Protein AF-A0A7X8FFY9-F1 (afdb_monomer_lite)

Radius of gyration: 20.23 Å; chains: 1; bounding box: 44×43×52 Å

pLDDT: mean 76.61, std 13.16, range [33.53, 92.5]

Structure (mmCIF, N/CA/C/O backbone):
data_AF-A0A7X8FFY9-F1
#
_entry.id   AF-A0A7X8FFY9-F1
#
loop_
_atom_site.group_PDB
_atom_site.id
_atom_site.type_symbol
_atom_site.label_atom_id
_atom_site.label_alt_id
_atom_site.label_comp_id
_atom_site.label_asym_id
_atom_site.label_entity_id
_atom_site.label_seq_id
_atom_site.pdbx_PDB_ins_code
_atom_site.Cartn_x
_atom_site.Cartn_y
_atom_site.Cartn_z
_atom_site.occupancy
_atom_site.B_iso_or_equiv
_atom_site.auth_seq_id
_atom_site.auth_comp_id
_atom_site.auth_asym_id
_atom_site.auth_atom_id
_atom_site.pdbx_PDB_model_num
ATOM 1 N N . MET A 1 1 ? 5.137 -20.192 -16.814 1.00 35.31 1 MET A N 1
ATOM 2 C CA . MET A 1 1 ? 5.370 -19.753 -15.417 1.00 35.31 1 MET A CA 1
ATOM 3 C C . MET A 1 1 ? 5.169 -18.237 -15.325 1.00 35.31 1 MET A C 1
ATOM 5 O O . MET A 1 1 ? 5.879 -17.508 -16.004 1.00 35.31 1 MET A O 1
ATOM 9 N N . ALA A 1 2 ? 4.122 -17.822 -14.598 1.00 36.69 2 ALA A N 1
ATOM 10 C CA . ALA A 1 2 ? 3.554 -16.476 -14.364 1.00 36.69 2 ALA A CA 1
ATOM 11 C C . ALA A 1 2 ? 4.070 -15.274 -15.206 1.00 36.69 2 ALA A C 1
ATOM 13 O O . ALA A 1 2 ? 5.187 -14.784 -15.040 1.00 36.69 2 ALA A O 1
ATOM 14 N N . GLN A 1 3 ? 3.194 -14.750 -16.073 1.00 49.91 3 GLN A N 1
ATOM 15 C CA . GLN A 1 3 ? 3.339 -13.521 -16.875 1.00 49.91 3 GLN A CA 1
ATOM 16 C C . GLN A 1 3 ? 2.897 -12.259 -16.097 1.00 49.91 3 GLN A C 1
ATOM 18 O O . GLN A 1 3 ? 2.130 -11.447 -16.605 1.00 49.91 3 GLN A O 1
ATOM 23 N N . THR A 1 4 ? 3.290 -12.090 -14.836 1.00 66.69 4 THR A N 1
ATOM 24 C CA . THR A 1 4 ? 2.674 -11.054 -13.990 1.00 66.69 4 THR A CA 1
ATOM 25 C C . THR A 1 4 ? 3.336 -9.681 -14.148 1.00 66.69 4 THR A C 1
ATOM 27 O O . THR A 1 4 ? 4.545 -9.524 -13.982 1.00 66.69 4 THR A O 1
ATOM 30 N N . ASN A 1 5 ? 2.525 -8.669 -14.476 1.00 81.50 5 ASN A N 1
ATOM 31 C CA . ASN A 1 5 ? 2.891 -7.258 -14.331 1.00 81.50 5 ASN A CA 1
ATOM 32 C C . ASN A 1 5 ? 3.097 -6.924 -12.844 1.00 81.50 5 ASN A C 1
ATOM 34 O O . ASN A 1 5 ? 2.540 -7.591 -11.971 1.00 81.50 5 ASN A O 1
ATOM 38 N N . SER A 1 6 ? 3.865 -5.875 -12.554 1.00 85.56 6 SER A N 1
ATOM 39 C CA . SER A 1 6 ? 4.027 -5.357 -11.188 1.00 85.56 6 SER A CA 1
ATOM 40 C C . SER A 1 6 ? 3.232 -4.069 -11.016 1.00 85.56 6 SER A C 1
ATOM 42 O O . SER A 1 6 ? 3.055 -3.324 -11.977 1.00 85.56 6 SER A O 1
ATOM 44 N N . ALA A 1 7 ? 2.762 -3.794 -9.801 1.00 85.81 7 ALA A N 1
ATOM 45 C CA . ALA A 1 7 ? 2.073 -2.552 -9.471 1.00 85.81 7 ALA A CA 1
ATOM 46 C C . ALA A 1 7 ? 2.857 -1.791 -8.398 1.00 85.81 7 ALA A C 1
ATOM 48 O O . ALA A 1 7 ? 3.218 -2.366 -7.373 1.00 85.81 7 ALA A O 1
ATOM 49 N N . LEU A 1 8 ? 3.107 -0.508 -8.645 1.00 87.00 8 LEU A N 1
ATOM 50 C CA . LEU A 1 8 ? 3.590 0.446 -7.657 1.00 87.00 8 LEU A CA 1
ATOM 51 C C . LEU A 1 8 ? 2.411 1.318 -7.237 1.00 87.00 8 LEU A C 1
ATOM 53 O O . LEU A 1 8 ? 1.752 1.921 -8.082 1.00 87.00 8 LEU A O 1
ATOM 57 N N . TRP A 1 9 ? 2.159 1.382 -5.938 1.00 87.00 9 TRP A N 1
ATOM 58 C CA . TRP A 1 9 ? 1.112 2.216 -5.371 1.00 87.00 9 TRP A CA 1
ATOM 59 C C . TRP A 1 9 ? 1.745 3.429 -4.708 1.00 87.00 9 TRP A C 1
ATOM 61 O O . TRP A 1 9 ? 2.619 3.283 -3.858 1.00 87.00 9 TRP A O 1
ATOM 71 N N . ALA A 1 10 ? 1.304 4.617 -5.103 1.00 87.12 10 ALA A N 1
ATOM 72 C CA . ALA A 1 10 ? 1.578 5.847 -4.382 1.00 87.12 10 ALA A CA 1
ATOM 73 C C . ALA A 1 10 ? 0.302 6.253 -3.647 1.00 87.12 10 ALA A C 1
ATOM 75 O O . ALA A 1 10 ? -0.770 6.322 -4.248 1.00 87.12 10 ALA A O 1
ATOM 76 N N . VAL A 1 11 ? 0.423 6.476 -2.344 1.00 87.19 11 VAL A N 1
ATOM 77 C CA . VAL A 1 11 ? -0.701 6.719 -1.441 1.00 87.19 11 VAL A CA 1
ATOM 78 C C . VAL A 1 11 ? -0.442 8.020 -0.695 1.00 87.19 11 VAL A C 1
ATOM 80 O O . VAL A 1 11 ? 0.678 8.272 -0.245 1.00 87.19 11 VAL A O 1
ATOM 83 N N . ASN A 1 12 ? -1.466 8.858 -0.56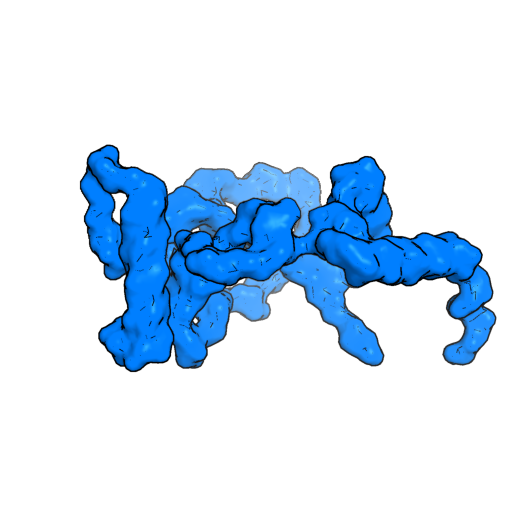2 1.00 87.44 12 ASN A N 1
ATOM 84 C CA . ASN A 1 12 ? -1.393 10.086 0.214 1.00 87.44 12 ASN A CA 1
ATOM 85 C C . ASN A 1 12 ? -1.353 9.754 1.714 1.00 87.44 12 ASN A C 1
ATOM 87 O O . ASN A 1 12 ? -2.388 9.594 2.364 1.00 87.44 12 ASN A O 1
ATOM 91 N N . ALA A 1 13 ? -0.137 9.655 2.257 1.00 86.75 13 ALA A N 1
ATOM 92 C CA . ALA A 1 13 ? 0.099 9.268 3.645 1.00 86.75 13 ALA A CA 1
ATOM 93 C C . ALA A 1 13 ? -0.539 10.234 4.656 1.00 86.75 13 ALA A C 1
ATOM 95 O O . ALA A 1 13 ? -1.054 9.797 5.682 1.00 86.75 13 ALA A O 1
ATOM 96 N N . TRP A 1 14 ? -0.556 11.538 4.357 1.00 86.19 14 TRP A N 1
ATOM 97 C CA . TRP A 1 14 ? -1.172 12.530 5.240 1.00 86.19 14 TRP A CA 1
ATOM 98 C C . TRP A 1 14 ? -2.679 12.305 5.368 1.00 86.19 14 TRP A C 1
ATOM 100 O O . TRP A 1 14 ? -3.196 12.226 6.481 1.00 86.19 14 TRP A O 1
ATOM 110 N N . LYS A 1 15 ? -3.386 12.151 4.240 1.00 87.56 15 LYS A N 1
ATOM 111 C CA . LYS A 1 15 ? -4.839 11.935 4.251 1.00 87.56 15 LYS A CA 1
ATOM 112 C C . LYS A 1 15 ? -5.198 10.569 4.835 1.00 87.56 15 LYS A C 1
ATOM 114 O O . LYS A 1 15 ? -6.157 10.482 5.593 1.00 87.56 15 LYS A O 1
ATOM 119 N N . MET A 1 16 ? -4.390 9.543 4.560 1.00 88.31 16 MET A N 1
ATOM 120 C CA . MET A 1 16 ? -4.526 8.220 5.172 1.00 88.31 16 MET A CA 1
ATOM 121 C C . MET A 1 16 ? -4.441 8.296 6.701 1.00 88.31 16 MET A C 1
ATOM 123 O O . MET A 1 16 ? -5.357 7.848 7.381 1.00 88.31 16 MET A O 1
ATOM 127 N N . ASN A 1 17 ? -3.395 8.926 7.244 1.00 86.00 17 ASN A N 1
ATOM 128 C CA . ASN A 1 17 ? -3.219 9.057 8.692 1.00 86.00 17 ASN A CA 1
ATOM 129 C C . ASN A 1 17 ? -4.317 9.922 9.324 1.00 86.00 17 ASN A C 1
ATOM 131 O O . ASN A 1 17 ? -4.838 9.572 10.378 1.00 86.00 17 ASN A O 1
ATOM 135 N N . LYS A 1 18 ? -4.728 11.008 8.660 1.00 86.00 18 LYS A N 1
ATOM 136 C CA . LYS A 1 18 ? -5.850 11.843 9.108 1.00 86.00 18 LYS A CA 1
ATOM 137 C C . LYS A 1 18 ? -7.167 11.061 9.161 1.00 86.00 18 LYS A C 1
ATOM 139 O O . LYS A 1 18 ? -7.945 11.234 10.093 1.00 86.00 18 LYS A O 1
ATOM 144 N N . ASN A 1 19 ? -7.435 10.214 8.171 1.00 87.50 19 ASN A N 1
ATOM 145 C CA . ASN A 1 19 ? -8.640 9.386 8.152 1.00 87.50 19 ASN A CA 1
ATOM 146 C C . ASN A 1 19 ? -8.555 8.231 9.161 1.00 87.50 19 ASN A C 1
ATOM 148 O O . ASN A 1 19 ? -9.560 7.909 9.785 1.00 87.50 19 ASN A O 1
ATOM 152 N N . ALA A 1 20 ? -7.364 7.676 9.402 1.00 85.50 20 ALA A N 1
ATOM 153 C CA . ALA A 1 20 ? -7.140 6.702 10.467 1.00 85.50 20 ALA A CA 1
ATOM 154 C C . ALA A 1 20 ? -7.446 7.288 11.857 1.00 85.50 20 ALA A C 1
ATOM 156 O O . ALA A 1 20 ? -8.117 6.638 12.654 1.00 85.50 20 ALA A O 1
ATOM 157 N N . GLN A 1 21 ? -7.049 8.537 12.121 1.00 83.69 21 GLN A N 1
ATOM 158 C CA . GLN A 1 21 ? -7.352 9.236 13.379 1.00 83.69 21 GLN A CA 1
ATOM 159 C C . GLN A 1 21 ? -8.855 9.378 13.645 1.00 83.69 21 GLN A C 1
ATOM 161 O O . GLN A 1 21 ? -9.281 9.285 14.791 1.00 83.69 21 GLN A O 1
ATOM 166 N N . LYS A 1 22 ? -9.681 9.548 12.604 1.00 82.94 22 LYS A N 1
ATOM 167 C CA . LYS A 1 22 ? -11.144 9.590 12.771 1.00 82.94 22 LYS A CA 1
ATOM 168 C C . LYS A 1 22 ? -11.706 8.265 13.302 1.00 82.94 22 LYS A C 1
ATOM 170 O O . LYS A 1 22 ? -12.673 8.288 14.052 1.00 82.94 22 LYS A O 1
ATOM 175 N N . ASN A 1 23 ? -11.113 7.135 12.907 1.00 81.62 23 ASN A N 1
ATOM 176 C CA . ASN A 1 23 ? -11.602 5.794 13.245 1.00 81.62 23 ASN A CA 1
ATOM 177 C C . ASN A 1 23 ? -10.995 5.249 14.548 1.00 81.62 23 ASN A C 1
ATOM 179 O O . ASN A 1 23 ? -11.697 4.615 15.323 1.00 81.62 23 ASN A O 1
ATOM 183 N N . VAL A 1 24 ? -9.707 5.505 14.802 1.00 83.25 24 VAL A N 1
ATOM 184 C CA . VAL A 1 24 ? -8.984 5.017 15.999 1.00 83.25 24 VAL A CA 1
ATOM 185 C C . VAL A 1 24 ? -9.071 6.005 17.180 1.00 83.25 24 VAL A C 1
ATOM 187 O O . VAL A 1 24 ? -8.699 5.696 18.314 1.00 83.25 24 VAL A O 1
ATOM 190 N N . GLY A 1 25 ? -9.587 7.209 16.930 1.00 79.19 25 GLY A N 1
ATOM 191 C CA . GLY A 1 25 ? -9.813 8.262 17.916 1.00 79.19 25 GLY A CA 1
ATOM 192 C C . GLY A 1 25 ? -8.831 9.424 17.783 1.00 79.19 25 GLY A C 1
ATOM 193 O O . GLY A 1 25 ? -7.647 9.227 17.493 1.00 79.19 25 GLY A O 1
ATOM 194 N N . GLU A 1 26 ? -9.327 10.638 18.041 1.00 68.88 26 GLU A N 1
ATOM 195 C CA . GLU A 1 26 ? -8.536 11.865 17.953 1.00 68.88 26 GLU A CA 1
ATOM 196 C C . GLU A 1 26 ? -7.312 11.811 18.866 1.00 68.88 26 GLU A C 1
ATOM 198 O O . GLU A 1 26 ? -7.302 11.192 19.937 1.00 68.88 26 GLU A O 1
ATOM 203 N N . MET A 1 27 ? -6.249 12.444 18.395 1.00 66.44 27 MET A N 1
ATOM 204 C CA . MET A 1 27 ? -4.976 12.470 19.085 1.00 66.44 27 MET A CA 1
ATOM 205 C C . MET A 1 27 ? -4.773 13.830 19.715 1.00 66.44 27 MET A C 1
ATOM 207 O O . MET A 1 27 ? -5.078 14.859 19.115 1.00 66.44 27 MET A O 1
ATOM 211 N N . SER A 1 28 ? -4.258 13.827 20.936 1.00 64.00 28 SER A N 1
ATOM 212 C CA . SER A 1 28 ? -3.867 15.064 21.600 1.00 64.00 28 SER A CA 1
ATOM 213 C C . SER A 1 28 ? -2.568 15.565 20.978 1.00 64.00 28 SER A C 1
ATOM 215 O O . SER A 1 28 ? -1.650 14.776 20.758 1.00 64.00 28 SER A O 1
ATOM 217 N N . ASP A 1 29 ? -2.428 16.881 20.793 1.00 64.25 29 ASP A N 1
ATOM 218 C CA . ASP A 1 29 ? -1.194 17.517 20.292 1.00 64.25 29 ASP A CA 1
ATOM 219 C C . ASP A 1 29 ? 0.061 17.183 21.134 1.00 64.25 29 ASP A C 1
ATOM 221 O O . ASP A 1 29 ? 1.187 17.488 20.743 1.00 64.25 29 ASP A O 1
ATOM 225 N N . LYS A 1 30 ? -0.117 16.566 22.310 1.00 69.31 30 LYS A N 1
ATOM 226 C CA . LYS A 1 30 ? 0.946 16.159 23.238 1.00 69.31 30 LYS A CA 1
ATOM 227 C C . LYS A 1 30 ? 1.372 14.688 23.119 1.00 69.31 30 LYS A C 1
ATOM 229 O O . LYS A 1 30 ? 2.272 14.278 23.849 1.00 69.31 30 LYS A O 1
ATOM 234 N N . GLU A 1 31 ? 0.745 13.878 22.266 1.00 72.19 31 GLU A N 1
ATOM 235 C CA . GLU A 1 31 ? 1.090 12.456 22.128 1.00 72.19 31 GLU A CA 1
ATOM 236 C C . GLU A 1 31 ? 2.377 12.250 21.307 1.00 72.19 31 GLU A C 1
ATOM 238 O O . GLU A 1 31 ? 2.499 12.674 20.159 1.00 72.19 31 GLU A O 1
ATOM 243 N N . THR A 1 32 ? 3.357 11.552 21.887 1.00 80.75 32 THR A N 1
ATOM 244 C CA . THR A 1 32 ? 4.574 11.118 21.180 1.00 80.75 32 THR A CA 1
ATOM 245 C C . THR A 1 32 ? 4.247 10.082 20.106 1.00 80.75 32 THR A C 1
ATOM 247 O O . THR A 1 32 ? 3.463 9.183 20.388 1.00 80.75 32 THR A O 1
ATOM 250 N N . ILE A 1 33 ? 4.958 10.100 18.965 1.00 79.31 33 ILE A N 1
ATOM 251 C CA . ILE A 1 33 ? 4.888 9.107 17.859 1.00 79.31 33 ILE A CA 1
ATOM 252 C C . ILE A 1 33 ? 4.786 7.655 18.350 1.00 79.31 33 ILE A C 1
ATOM 254 O O . ILE A 1 33 ? 3.999 6.875 17.823 1.00 79.31 33 ILE A O 1
ATOM 258 N N . HIS A 1 34 ? 5.527 7.293 19.396 1.00 82.56 34 HIS A N 1
ATOM 259 C CA . HIS A 1 34 ? 5.464 5.954 19.975 1.00 82.56 34 HIS A CA 1
ATOM 260 C C . HIS A 1 34 ? 4.077 5.591 20.542 1.00 82.56 34 HIS A C 1
ATOM 262 O O . HIS A 1 34 ? 3.569 4.513 20.255 1.00 82.56 34 HIS A O 1
ATOM 268 N N . HIS A 1 35 ? 3.432 6.494 21.288 1.00 83.31 35 HIS A N 1
ATOM 269 C CA . HIS A 1 35 ? 2.085 6.267 21.831 1.00 83.31 35 HIS A CA 1
ATOM 270 C C . HIS A 1 35 ? 1.036 6.147 20.719 1.00 83.31 35 HIS A C 1
ATOM 272 O O . HIS A 1 35 ? 0.117 5.337 20.821 1.00 83.31 35 HIS A O 1
ATOM 278 N N . ILE A 1 36 ? 1.220 6.902 19.632 1.00 82.75 36 ILE A N 1
ATOM 279 C CA . ILE A 1 36 ? 0.403 6.809 18.412 1.00 82.75 36 ILE A CA 1
ATOM 280 C C . ILE A 1 36 ? 0.480 5.392 17.847 1.00 82.75 36 ILE A C 1
ATOM 282 O O . ILE A 1 36 ? -0.541 4.751 17.606 1.00 82.75 36 ILE A O 1
ATOM 286 N N . ASN A 1 37 ? 1.706 4.897 17.666 1.00 86.50 37 ASN A N 1
ATOM 287 C CA . ASN A 1 37 ? 1.937 3.574 17.110 1.00 86.50 37 ASN A CA 1
ATOM 288 C C . ASN A 1 37 ? 1.379 2.468 18.015 1.00 86.50 37 ASN A C 1
ATOM 290 O O . ASN A 1 37 ? 0.749 1.547 17.509 1.00 86.50 37 ASN A O 1
ATOM 294 N N . LEU A 1 38 ? 1.532 2.583 19.341 1.00 87.25 38 LEU A N 1
ATOM 295 C CA . LEU A 1 38 ? 0.951 1.629 20.294 1.00 87.25 38 LEU A CA 1
ATOM 296 C C . LEU A 1 38 ? -0.574 1.536 20.164 1.00 87.25 38 LEU A C 1
ATOM 298 O O . LEU A 1 38 ? -1.103 0.431 20.091 1.00 87.25 38 LEU A O 1
ATOM 302 N N . ARG A 1 39 ? -1.274 2.674 20.050 1.00 87.25 39 ARG A N 1
ATOM 303 C CA . ARG A 1 39 ? -2.730 2.691 19.820 1.00 87.25 39 ARG A CA 1
ATOM 304 C C . ARG A 1 39 ? -3.109 2.039 18.491 1.00 87.25 39 ARG A C 1
ATOM 306 O O . ARG A 1 39 ? -4.099 1.319 18.420 1.00 87.25 39 ARG A O 1
ATOM 313 N N . TYR A 1 40 ? -2.332 2.270 17.433 1.00 89.31 40 TYR A N 1
ATOM 314 C CA . TYR A 1 40 ? -2.583 1.645 16.130 1.00 89.31 40 TYR A CA 1
ATOM 315 C C . TYR A 1 40 ? -2.360 0.131 16.165 1.00 89.31 40 TYR A C 1
ATOM 317 O O . TYR A 1 40 ? -3.129 -0.610 15.557 1.00 89.31 40 TYR A O 1
ATOM 325 N N . VAL A 1 41 ? -1.341 -0.334 16.892 1.00 89.75 41 VAL A N 1
ATOM 326 C CA . VAL A 1 41 ? -1.082 -1.763 17.113 1.00 89.75 41 VAL A CA 1
ATOM 327 C C . VAL A 1 41 ? -2.203 -2.400 17.937 1.00 89.75 41 VAL A C 1
ATOM 329 O O . VAL A 1 41 ? -2.687 -3.469 17.574 1.00 89.75 41 VAL A O 1
ATOM 332 N N . GLU A 1 42 ? -2.655 -1.744 19.007 1.00 89.38 42 GLU A N 1
ATOM 333 C CA . GLU A 1 42 ? -3.783 -2.204 19.824 1.00 89.38 42 GLU A CA 1
ATOM 334 C C . GLU A 1 42 ? -5.062 -2.329 18.989 1.00 89.38 42 GLU A C 1
ATOM 336 O O . GLU A 1 42 ? -5.681 -3.391 18.956 1.00 89.38 42 GLU A O 1
ATOM 341 N N . PHE A 1 43 ? -5.395 -1.293 18.218 1.00 89.75 43 PHE A N 1
ATOM 342 C CA . PHE A 1 43 ? -6.543 -1.320 17.319 1.00 89.75 43 PHE A CA 1
ATOM 343 C C . PHE A 1 43 ? -6.433 -2.444 16.275 1.00 89.75 43 PHE A C 1
ATOM 345 O O . PHE A 1 43 ? -7.394 -3.176 16.039 1.00 89.75 43 PHE A O 1
ATOM 352 N N . ALA A 1 44 ? -5.253 -2.631 15.674 1.00 89.69 44 ALA A N 1
ATOM 353 C CA . ALA A 1 44 ? -5.022 -3.712 14.719 1.00 89.69 44 ALA A CA 1
ATOM 354 C C . ALA A 1 44 ? -5.236 -5.101 15.348 1.00 89.69 44 ALA A C 1
ATOM 356 O O . ALA A 1 44 ? -5.817 -5.982 14.712 1.00 89.69 44 ALA A O 1
ATOM 357 N N . ASN A 1 45 ? -4.822 -5.296 16.604 1.00 90.06 45 ASN A N 1
ATOM 358 C CA . ASN A 1 45 ? -5.066 -6.541 17.333 1.00 90.06 45 ASN A CA 1
ATOM 359 C C . ASN A 1 45 ? -6.564 -6.770 17.600 1.00 90.06 45 ASN A C 1
ATOM 361 O O . ASN A 1 45 ? -7.039 -7.893 17.434 1.00 90.06 45 ASN A O 1
ATOM 365 N N . ASN A 1 46 ? -7.325 -5.722 17.924 1.00 89.19 46 ASN A N 1
ATOM 366 C CA . ASN A 1 46 ? -8.778 -5.822 18.112 1.00 89.19 46 ASN A CA 1
ATOM 367 C C . ASN A 1 46 ? -9.491 -6.214 16.805 1.00 89.19 46 ASN A C 1
ATOM 369 O O . ASN A 1 46 ? -10.365 -7.084 16.804 1.00 89.19 46 ASN A O 1
ATOM 373 N N . CYS A 1 47 ? -9.059 -5.658 15.666 1.00 88.44 47 CYS A N 1
ATOM 374 C CA . CYS A 1 47 ? -9.529 -6.086 14.345 1.00 88.44 47 CYS A CA 1
ATOM 375 C C . CYS A 1 47 ? -9.232 -7.566 14.064 1.00 88.44 47 CYS A C 1
ATOM 377 O O . CYS A 1 47 ? -10.097 -8.284 13.566 1.00 88.44 47 CYS A O 1
ATOM 379 N N . LEU A 1 48 ? -8.033 -8.053 14.408 1.00 87.56 48 LEU A N 1
ATOM 380 C CA . LEU A 1 48 ? -7.680 -9.472 14.249 1.00 87.56 48 LEU A CA 1
ATOM 381 C C . LEU A 1 48 ? -8.557 -10.397 15.103 1.00 87.56 48 LEU A C 1
ATOM 383 O O . LEU A 1 48 ? -8.882 -11.503 14.669 1.00 87.56 48 LEU A O 1
ATOM 387 N N . ASN A 1 49 ? -8.968 -9.939 16.285 1.00 87.19 49 ASN A N 1
ATOM 388 C CA . ASN A 1 49 ? -9.859 -10.673 17.180 1.00 87.19 49 ASN A CA 1
ATOM 389 C C . ASN A 1 49 ? -11.345 -10.593 16.769 1.00 87.19 49 ASN A C 1
ATOM 391 O O . ASN A 1 49 ? -12.188 -11.193 17.432 1.00 87.19 49 ASN A O 1
ATOM 395 N N . ASN A 1 50 ? -11.673 -9.920 15.656 1.00 79.31 50 ASN A N 1
ATOM 396 C CA . ASN A 1 50 ? -13.039 -9.606 15.208 1.00 79.31 50 ASN A CA 1
ATOM 397 C C . ASN A 1 50 ? -13.859 -8.781 16.216 1.00 79.31 50 ASN A C 1
ATOM 399 O O . ASN A 1 50 ? -15.089 -8.834 16.205 1.00 79.31 50 ASN A O 1
ATOM 403 N N . GLU A 1 51 ? -13.193 -8.022 17.082 1.00 75.81 51 GLU A N 1
ATOM 404 C CA . GLU A 1 51 ? -13.852 -7.101 18.015 1.00 75.81 51 GLU A CA 1
ATOM 405 C C . GLU A 1 51 ? -14.235 -5.785 17.322 1.00 75.81 51 GLU A C 1
ATOM 407 O O . GLU A 1 51 ? -15.181 -5.117 17.727 1.00 75.81 51 GLU A O 1
ATOM 412 N N . GLU A 1 52 ? -13.549 -5.464 16.223 1.00 71.62 52 GLU A N 1
ATOM 413 C CA . GLU A 1 52 ? -13.761 -4.285 15.386 1.00 71.62 52 GLU A CA 1
ATOM 414 C C . GLU A 1 52 ? -13.889 -4.711 13.919 1.00 71.62 52 GLU A C 1
ATOM 416 O O . GLU A 1 52 ? -13.057 -5.464 13.410 1.00 71.62 52 GLU A O 1
ATOM 421 N N . ASN A 1 53 ? -14.911 -4.220 13.212 1.00 72.00 53 ASN A N 1
ATOM 422 C CA . ASN A 1 53 ? -15.104 -4.497 11.785 1.00 72.00 53 ASN A CA 1
ATOM 423 C C . ASN A 1 53 ? -15.288 -3.192 11.011 1.00 72.00 53 ASN A C 1
ATOM 425 O O . ASN A 1 53 ? -16.399 -2.791 10.653 1.00 72.00 53 ASN A O 1
ATOM 429 N N . ILE A 1 54 ? -14.165 -2.511 10.791 1.00 83.31 54 ILE A N 1
ATOM 430 C CA . ILE A 1 54 ? -14.102 -1.263 10.038 1.00 83.31 54 ILE A CA 1
ATOM 431 C C . ILE A 1 54 ? -13.187 -1.483 8.838 1.00 83.31 54 ILE A C 1
ATOM 433 O O . ILE A 1 54 ? -12.044 -1.915 8.969 1.00 83.31 54 ILE A O 1
ATOM 437 N N . LYS A 1 55 ? -13.684 -1.149 7.648 1.00 86.75 55 LYS A N 1
ATOM 438 C CA . LYS A 1 55 ? -12.918 -1.255 6.405 1.00 86.75 55 LYS A CA 1
ATOM 439 C C . LYS A 1 55 ? -12.013 -0.048 6.255 1.00 86.75 55 LYS A C 1
ATOM 441 O O . LYS A 1 55 ? -12.450 0.998 5.788 1.00 86.75 55 LYS A O 1
ATOM 446 N N . PHE A 1 56 ? -10.754 -0.193 6.635 1.00 89.75 56 PHE A N 1
ATOM 447 C CA . PHE A 1 56 ? -9.730 0.810 6.369 1.00 89.75 56 PHE A CA 1
ATOM 448 C C . PHE A 1 56 ? -8.324 0.216 6.483 1.00 89.75 56 PHE A C 1
ATOM 450 O O . PHE A 1 56 ? -8.145 -0.936 6.880 1.00 89.75 56 PHE A O 1
ATOM 457 N N . VAL A 1 57 ? -7.317 0.996 6.101 1.00 91.75 57 VAL A N 1
ATOM 458 C CA . VAL A 1 57 ? -5.905 0.629 6.183 1.00 91.75 57 VAL A CA 1
ATOM 459 C C . VAL A 1 57 ? -5.208 1.479 7.238 1.00 91.75 57 VAL A C 1
ATOM 461 O O . VAL A 1 57 ? -5.262 2.709 7.189 1.00 91.75 57 VAL A O 1
ATOM 464 N N . LEU A 1 58 ? -4.506 0.812 8.153 1.00 91.12 58 LEU A N 1
ATOM 465 C CA . LEU A 1 58 ? -3.609 1.428 9.125 1.00 91.12 58 LEU A CA 1
ATOM 466 C C . LEU A 1 58 ? -2.163 1.341 8.665 1.00 91.12 58 LEU A C 1
ATOM 468 O O . LEU A 1 58 ? -1.725 0.301 8.188 1.00 91.12 58 LEU A O 1
ATOM 472 N N . SER A 1 59 ? -1.407 2.415 8.866 1.00 90.56 59 SER A N 1
ATOM 473 C CA . SER A 1 59 ? 0.048 2.395 8.736 1.00 90.56 59 SER A CA 1
ATOM 474 C C . SER A 1 59 ? 0.664 2.318 10.121 1.00 90.56 59 SER A C 1
ATOM 476 O O . SER A 1 59 ? 0.523 3.262 10.894 1.00 90.56 59 SER A O 1
ATOM 478 N N . LEU A 1 60 ? 1.351 1.220 10.422 1.00 89.00 60 LEU A N 1
ATOM 479 C CA . LEU A 1 60 ? 1.960 0.986 11.730 1.00 89.00 60 LEU A CA 1
ATOM 480 C C . LEU A 1 60 ? 3.352 0.362 11.615 1.00 89.00 60 LEU A C 1
ATOM 482 O O . LEU A 1 60 ? 3.696 -0.283 10.620 1.00 89.00 60 LEU A O 1
ATOM 486 N N . GLU A 1 61 ? 4.151 0.559 12.655 1.00 86.81 61 GLU A N 1
ATOM 487 C CA . GLU A 1 61 ? 5.406 -0.147 12.888 1.00 86.81 61 GLU A CA 1
ATOM 488 C C . GLU A 1 61 ? 5.120 -1.348 13.799 1.00 86.81 61 GLU A C 1
ATOM 490 O O . GLU A 1 61 ? 4.713 -1.156 14.948 1.00 86.81 61 GLU A O 1
ATOM 495 N N . PRO A 1 62 ? 5.283 -2.593 13.320 1.00 78.31 62 PRO A N 1
ATOM 496 C CA . PRO A 1 62 ? 5.070 -3.762 14.161 1.00 78.31 62 PRO A CA 1
ATOM 497 C C . PRO A 1 62 ? 6.206 -3.909 15.182 1.00 78.31 62 PRO A C 1
ATOM 499 O O . PRO A 1 62 ? 7.372 -3.707 14.841 1.00 78.31 62 PRO A O 1
ATOM 502 N N . ASP A 1 63 ? 5.887 -4.382 16.392 1.00 73.56 63 ASP A N 1
ATOM 503 C CA . ASP A 1 63 ? 6.867 -4.602 17.475 1.00 73.56 63 ASP A CA 1
ATOM 504 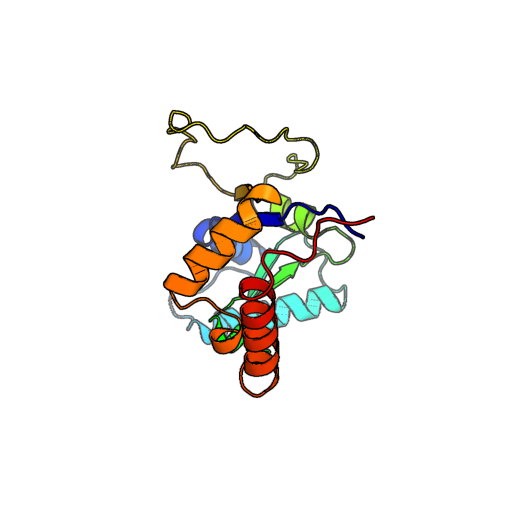C C . ASP A 1 63 ? 8.043 -5.495 17.054 1.00 73.56 63 ASP A C 1
ATOM 506 O O . ASP A 1 63 ? 9.176 -5.338 17.509 1.00 73.56 63 ASP A O 1
ATOM 510 N N . ARG A 1 64 ? 7.773 -6.458 16.165 1.00 75.88 64 ARG A N 1
ATOM 511 C CA . ARG A 1 64 ? 8.786 -7.311 15.541 1.00 75.88 64 ARG A CA 1
ATOM 512 C C . ARG A 1 64 ? 8.891 -6.987 14.061 1.00 75.88 64 ARG A C 1
ATOM 514 O O . ARG A 1 64 ? 8.172 -7.550 13.235 1.00 75.88 64 ARG A O 1
ATOM 521 N N . MET A 1 65 ? 9.827 -6.111 13.717 1.00 67.56 65 MET A N 1
ATOM 522 C CA . MET A 1 65 ? 10.183 -5.876 12.323 1.00 67.56 65 MET A CA 1
ATOM 523 C C . MET A 1 65 ? 10.968 -7.062 11.760 1.00 67.56 65 MET A C 1
ATOM 525 O O . MET A 1 65 ? 11.937 -7.533 12.353 1.00 67.56 65 MET A O 1
ATOM 529 N N . ASN A 1 66 ? 10.579 -7.526 10.573 1.00 73.31 66 ASN A N 1
ATOM 530 C CA . ASN A 1 66 ? 11.446 -8.388 9.777 1.00 73.31 66 ASN A CA 1
ATOM 531 C C . ASN A 1 66 ? 12.703 -7.590 9.380 1.00 73.31 66 ASN A C 1
ATOM 533 O O . ASN A 1 66 ? 12.586 -6.412 9.038 1.00 73.31 66 ASN A O 1
ATOM 537 N N . GLU A 1 67 ? 13.876 -8.226 9.364 1.00 70.38 67 GLU A N 1
ATOM 538 C CA . GLU A 1 67 ? 15.151 -7.625 8.938 1.00 70.38 67 GLU A CA 1
ATOM 539 C C . GLU A 1 67 ? 15.032 -6.844 7.622 1.00 70.38 67 GLU A C 1
ATOM 541 O O . GLU A 1 67 ? 15.593 -5.759 7.484 1.00 70.38 67 GLU A O 1
ATOM 546 N N . ARG A 1 68 ? 14.230 -7.346 6.673 1.00 73.06 68 ARG A N 1
ATOM 547 C CA . ARG A 1 68 ? 13.980 -6.663 5.398 1.00 73.06 68 ARG A CA 1
ATOM 548 C C . ARG A 1 68 ? 13.201 -5.355 5.555 1.00 73.06 68 ARG A C 1
ATOM 550 O O . ARG A 1 68 ? 13.508 -4.391 4.863 1.00 73.06 68 ARG A O 1
ATOM 557 N N . LEU A 1 69 ? 12.183 -5.324 6.417 1.00 71.31 69 LEU A N 1
ATOM 558 C CA . LEU A 1 69 ? 11.403 -4.107 6.674 1.00 71.31 69 LEU A CA 1
ATOM 559 C C . LEU A 1 69 ? 12.250 -3.077 7.422 1.00 71.31 69 LEU A C 1
ATOM 561 O O . LEU A 1 69 ? 12.250 -1.911 7.039 1.00 71.31 69 LEU A O 1
ATOM 565 N N . ALA A 1 70 ? 13.034 -3.527 8.406 1.00 72.06 70 ALA A N 1
ATOM 566 C CA . ALA A 1 70 ? 13.965 -2.681 9.146 1.00 72.06 70 ALA A CA 1
ATOM 567 C C . ALA A 1 70 ? 15.035 -2.059 8.230 1.00 72.06 70 ALA A C 1
ATOM 569 O O . ALA A 1 70 ? 15.255 -0.851 8.279 1.00 72.06 70 ALA A O 1
ATOM 570 N N . ALA A 1 71 ? 15.642 -2.847 7.334 1.00 72.19 71 ALA A N 1
ATOM 571 C CA . ALA A 1 71 ? 16.625 -2.349 6.365 1.00 72.19 71 ALA A CA 1
ATOM 572 C C . ALA A 1 71 ? 16.031 -1.332 5.373 1.00 72.19 71 ALA A C 1
ATOM 574 O O . ALA A 1 71 ? 16.737 -0.456 4.880 1.00 72.19 71 ALA A O 1
ATOM 575 N N . GLN A 1 72 ? 14.733 -1.444 5.078 1.00 70.44 72 GLN A N 1
ATOM 576 C CA . GLN A 1 72 ? 14.018 -0.566 4.149 1.00 70.44 72 GLN A CA 1
ATOM 577 C C . GLN A 1 72 ? 13.321 0.617 4.831 1.00 70.44 72 GLN A C 1
ATOM 579 O O . GLN A 1 72 ? 12.703 1.412 4.126 1.00 70.44 72 GLN A O 1
ATOM 584 N N . GLN A 1 73 ? 13.388 0.725 6.167 1.00 75.31 73 GLN A N 1
ATOM 585 C CA . GLN A 1 73 ? 12.591 1.677 6.958 1.00 75.31 73 GLN A CA 1
ATOM 586 C C . GLN A 1 73 ? 11.101 1.646 6.559 1.00 75.31 73 GLN A C 1
ATOM 588 O O . GLN A 1 73 ? 10.438 2.675 6.440 1.00 75.31 73 GLN A O 1
ATOM 593 N N . GLY A 1 74 ? 10.597 0.446 6.253 1.00 78.62 74 GLY A N 1
ATOM 594 C CA . GLY A 1 74 ? 9.263 0.250 5.702 1.00 78.62 74 GLY A CA 1
ATOM 595 C C . GLY A 1 74 ? 8.191 0.228 6.787 1.00 78.62 74 GLY A C 1
ATOM 596 O O . GLY A 1 74 ? 8.338 -0.473 7.784 1.00 78.62 74 GLY A O 1
ATOM 597 N N . LEU A 1 75 ? 7.084 0.932 6.547 1.00 83.75 75 LEU A N 1
ATOM 598 C CA . LEU A 1 75 ? 5.873 0.837 7.363 1.00 83.75 75 LEU A CA 1
ATOM 599 C C . LEU A 1 75 ? 4.993 -0.321 6.889 1.00 83.75 75 LEU A C 1
ATOM 601 O O . LEU A 1 75 ? 4.958 -0.652 5.698 1.00 83.75 75 LEU A O 1
ATOM 605 N N . PHE A 1 76 ? 4.260 -0.927 7.818 1.00 87.94 76 PHE A N 1
ATOM 606 C CA . PHE A 1 76 ? 3.315 -1.986 7.506 1.00 87.94 76 PHE A CA 1
ATOM 607 C C . PHE A 1 76 ? 1.909 -1.413 7.317 1.00 87.94 76 PHE A C 1
ATOM 609 O O . PHE A 1 76 ? 1.381 -0.736 8.197 1.00 87.94 76 PHE A O 1
ATOM 616 N N . LEU A 1 77 ? 1.306 -1.693 6.157 1.00 90.38 77 LEU A N 1
ATOM 617 C CA . LEU A 1 77 ? -0.073 -1.320 5.846 1.00 90.38 77 LEU A CA 1
ATOM 618 C C . LEU A 1 77 ? -1.016 -2.469 6.220 1.00 90.38 77 LEU A C 1
ATOM 620 O O . LEU A 1 77 ? -1.131 -3.450 5.483 1.00 90.38 77 LEU A O 1
ATOM 624 N N . PHE A 1 78 ? -1.678 -2.343 7.365 1.00 91.62 78 PHE A N 1
ATOM 625 C CA . PHE A 1 78 ? -2.582 -3.341 7.923 1.00 91.62 78 PHE A CA 1
ATOM 626 C C . PHE A 1 78 ? -4.035 -3.114 7.456 1.00 91.62 78 PHE A C 1
ATOM 628 O O . PHE A 1 78 ? -4.576 -2.033 7.698 1.00 91.62 78 PHE A O 1
ATOM 635 N N . PRO A 1 79 ? -4.687 -4.091 6.792 1.00 92.50 79 PRO A N 1
ATOM 636 C CA . PRO A 1 79 ? -6.117 -4.030 6.497 1.00 92.50 79 PRO A CA 1
ATOM 637 C C . PRO A 1 79 ? -6.938 -4.381 7.746 1.00 92.50 79 PRO A C 1
ATOM 639 O O . PRO A 1 79 ? -6.779 -5.464 8.303 1.00 92.50 79 PRO A O 1
ATOM 642 N N . CYS A 1 80 ? -7.831 -3.485 8.157 1.00 90.94 80 CYS A N 1
ATOM 643 C CA . CYS A 1 80 ? -8.609 -3.636 9.389 1.00 90.94 80 CYS A CA 1
ATOM 644 C C . CYS A 1 80 ? -9.814 -4.578 9.234 1.00 90.94 80 CYS A C 1
ATOM 646 O O . CYS A 1 80 ? -10.230 -5.200 10.204 1.00 90.94 80 CYS A O 1
ATOM 648 N N . ASP A 1 81 ? -10.324 -4.764 8.014 1.00 89.38 81 ASP A N 1
ATOM 649 C CA . ASP A 1 81 ? -11.272 -5.832 7.690 1.00 89.38 81 ASP A CA 1
ATOM 650 C C . ASP A 1 81 ? -10.548 -6.944 6.916 1.00 89.38 81 ASP A C 1
ATOM 652 O O . ASP A 1 81 ? -10.311 -6.830 5.707 1.00 89.38 81 ASP A O 1
ATOM 656 N N . ILE A 1 82 ? -10.213 -8.035 7.613 1.00 85.81 82 ILE A N 1
ATOM 657 C CA . ILE A 1 82 ? -9.568 -9.225 7.032 1.00 85.81 82 ILE A CA 1
ATOM 658 C C . ILE A 1 82 ? -10.513 -10.070 6.164 1.00 85.81 82 ILE A C 1
ATOM 660 O O . ILE A 1 82 ? -10.054 -10.935 5.416 1.00 85.81 82 ILE A O 1
ATOM 664 N N . THR A 1 83 ? -11.827 -9.833 6.241 1.00 87.44 83 THR A N 1
ATOM 665 C CA . THR A 1 83 ? -12.826 -10.507 5.398 1.00 87.44 83 THR A CA 1
ATOM 666 C C . THR A 1 83 ? -12.942 -9.845 4.022 1.00 87.44 83 THR A C 1
ATOM 668 O O . THR A 1 83 ? -13.396 -10.468 3.057 1.00 87.44 83 THR A O 1
ATOM 671 N N . ALA A 1 84 ? -12.477 -8.598 3.899 1.00 87.56 84 ALA A N 1
ATOM 672 C CA . ALA A 1 84 ? -12.384 -7.862 2.649 1.00 87.56 84 ALA A CA 1
ATOM 673 C C . ALA A 1 84 ? -10.958 -7.864 2.074 1.00 87.56 84 ALA A C 1
ATOM 675 O O . ALA A 1 84 ? -9.949 -7.966 2.765 1.00 87.56 84 ALA A O 1
ATOM 676 N N . SER A 1 85 ? -10.851 -7.693 0.754 1.00 88.88 85 SER A N 1
ATOM 677 C CA . SER A 1 85 ? -9.552 -7.513 0.095 1.00 88.88 85 SER A CA 1
ATOM 678 C C . SER A 1 85 ? -8.849 -6.234 0.571 1.00 88.88 85 SER A C 1
ATOM 680 O O . SER A 1 85 ? -9.516 -5.230 0.835 1.00 88.88 85 SER A O 1
ATOM 682 N N . PHE A 1 86 ? -7.514 -6.220 0.541 1.00 89.00 86 PHE A N 1
ATOM 683 C CA . PHE A 1 86 ? -6.714 -5.021 0.826 1.00 89.00 86 PHE A CA 1
ATOM 684 C C . PHE A 1 86 ? -7.147 -3.805 -0.007 1.00 89.00 86 PHE A C 1
ATOM 686 O O . PHE A 1 86 ? -7.312 -2.719 0.532 1.00 89.00 86 PHE A O 1
ATOM 693 N N . GLU A 1 87 ? -7.396 -3.993 -1.307 1.00 87.94 87 GLU A N 1
ATOM 694 C CA . GLU A 1 87 ? -7.832 -2.910 -2.197 1.00 87.94 87 GLU A CA 1
ATOM 695 C C . GLU A 1 87 ? -9.161 -2.277 -1.733 1.00 87.94 87 GLU A C 1
ATOM 697 O O . GLU A 1 87 ? -9.281 -1.058 -1.725 1.00 87.94 87 GLU A O 1
ATOM 702 N N . LYS A 1 88 ? -10.125 -3.072 -1.250 1.00 87.44 88 LYS A N 1
ATOM 703 C CA . LYS A 1 88 ? -11.377 -2.549 -0.666 1.00 87.44 88 LYS A CA 1
ATOM 704 C C . LYS A 1 88 ? -11.132 -1.745 0.610 1.00 87.44 88 LYS A C 1
ATOM 706 O O . LYS A 1 88 ? -11.650 -0.643 0.726 1.00 87.44 88 LYS A O 1
ATOM 711 N N . ASN A 1 89 ? -10.316 -2.261 1.532 1.00 90.19 89 ASN A N 1
ATOM 712 C CA . ASN A 1 89 ? -9.925 -1.517 2.735 1.00 90.19 89 ASN A CA 1
ATOM 713 C C . ASN A 1 89 ? -9.262 -0.180 2.365 1.00 90.19 89 ASN A C 1
ATOM 715 O O . ASN A 1 89 ? -9.559 0.862 2.947 1.00 90.19 89 ASN A O 1
ATOM 719 N N . LEU A 1 90 ? -8.383 -0.198 1.362 1.00 89.25 90 LEU A N 1
ATOM 720 C CA . LEU A 1 90 ? -7.677 0.991 0.906 1.00 89.25 90 LEU A CA 1
ATOM 721 C C . LEU A 1 90 ? -8.635 2.006 0.271 1.00 89.25 90 LEU A C 1
ATOM 723 O O . LEU A 1 90 ? -8.526 3.186 0.573 1.00 89.25 90 LEU A O 1
ATOM 727 N N . ALA A 1 91 ? -9.592 1.577 -0.556 1.00 87.38 91 ALA A N 1
ATOM 728 C CA . ALA A 1 91 ? -10.591 2.467 -1.153 1.00 87.38 91 ALA A CA 1
ATOM 729 C C . ALA A 1 91 ? -11.450 3.179 -0.091 1.00 87.38 91 ALA A C 1
ATOM 731 O O . ALA A 1 91 ? -11.618 4.399 -0.143 1.00 87.38 91 ALA A O 1
ATOM 732 N N . GLU A 1 92 ? -11.931 2.430 0.904 1.00 88.81 92 GLU A N 1
ATOM 733 C CA . GLU A 1 92 ? -12.723 2.965 2.021 1.00 88.81 92 GLU A CA 1
ATOM 734 C C . GLU A 1 92 ? -11.922 3.958 2.876 1.00 88.81 92 GLU A C 1
ATOM 736 O O . GLU A 1 92 ? -12.454 4.976 3.315 1.00 88.81 92 GLU A O 1
ATOM 741 N N . THR A 1 93 ? -10.606 3.749 3.012 1.00 89.19 93 THR A N 1
ATOM 742 C CA . THR A 1 93 ? -9.710 4.675 3.735 1.00 89.19 93 THR A CA 1
ATOM 743 C C . THR A 1 9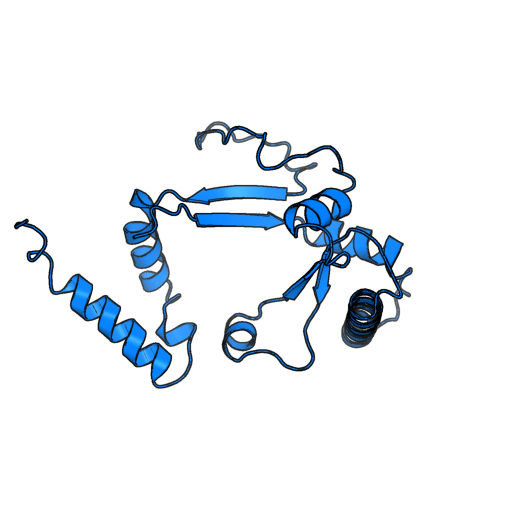3 ? -9.741 6.096 3.166 1.00 89.19 93 THR A C 1
ATOM 745 O O . THR A 1 93 ? -9.509 7.056 3.897 1.00 89.19 93 THR A O 1
ATOM 748 N N . PHE A 1 94 ? -10.034 6.258 1.874 1.00 86.69 94 PHE A N 1
ATOM 749 C CA . PHE A 1 94 ? -10.109 7.560 1.205 1.00 86.69 94 PHE A CA 1
ATOM 750 C C . PHE A 1 94 ? -11.542 8.000 0.911 1.00 86.69 94 PHE A C 1
ATOM 752 O O . PHE A 1 94 ? -11.742 8.874 0.072 1.00 86.69 94 PHE A O 1
ATOM 759 N N . GLU A 1 95 ? -12.529 7.403 1.592 1.00 80.56 95 GLU A N 1
ATOM 760 C CA . GLU A 1 95 ? -13.9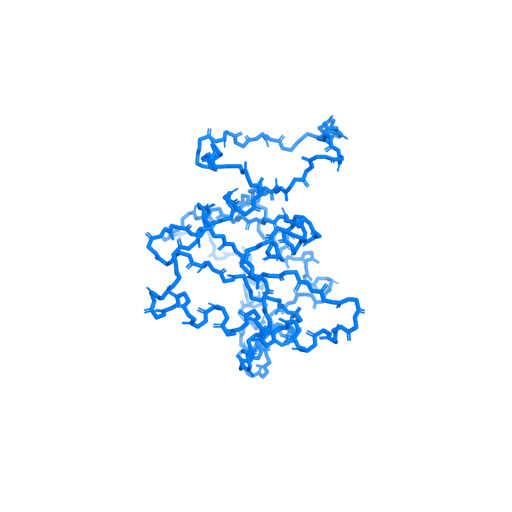58 7.670 1.372 1.00 80.56 95 GLU A CA 1
ATOM 761 C C . GLU A 1 95 ? -14.341 7.442 -0.109 1.00 80.56 95 GLU A C 1
ATOM 763 O O . GLU A 1 95 ? -15.254 8.056 -0.658 1.00 80.56 95 GLU A O 1
ATOM 768 N N . SER A 1 96 ? -13.604 6.546 -0.777 1.00 67.69 96 SER A N 1
ATOM 769 C CA . SER A 1 96 ? -13.699 6.255 -2.206 1.00 67.69 96 SER A CA 1
ATOM 770 C C . SER A 1 96 ? -14.287 4.868 -2.445 1.00 67.69 96 SER A C 1
ATOM 772 O O . SER A 1 96 ? -13.849 4.121 -3.319 1.00 67.69 96 SER A O 1
ATOM 774 N N . SER A 1 97 ? -15.311 4.529 -1.660 1.00 57.59 97 SER A N 1
ATOM 775 C CA . SER A 1 97 ? -16.024 3.241 -1.641 1.00 57.59 97 SER A CA 1
ATOM 776 C C . SER A 1 97 ? -16.576 2.785 -3.002 1.00 57.59 97 SER A C 1
ATOM 778 O O . SER A 1 97 ? -16.932 1.622 -3.178 1.00 57.59 97 SER A O 1
ATOM 780 N N . LEU A 1 98 ? -16.611 3.682 -3.993 1.00 55.50 98 LEU A N 1
ATOM 781 C CA . LEU A 1 98 ? -17.070 3.423 -5.359 1.00 55.50 98 LEU A CA 1
ATOM 782 C C . LEU A 1 98 ? -15.940 3.080 -6.349 1.00 55.50 98 LEU A C 1
ATOM 784 O O . LEU A 1 98 ? -16.231 2.743 -7.498 1.00 55.50 98 LEU A O 1
ATOM 788 N N . ILE A 1 99 ? -14.662 3.163 -5.956 1.00 63.78 99 ILE A N 1
ATOM 789 C CA . ILE A 1 99 ? -13.545 2.830 -6.848 1.00 63.78 99 ILE A CA 1
ATOM 790 C C . ILE A 1 99 ? -13.293 1.322 -6.816 1.00 63.78 99 ILE A C 1
ATOM 792 O O . ILE A 1 99 ? -12.638 0.796 -5.920 1.00 63.78 99 ILE A O 1
ATOM 796 N N . ASP A 1 100 ? -13.736 0.628 -7.862 1.00 67.88 100 ASP A N 1
ATOM 797 C CA . ASP A 1 100 ? -13.170 -0.672 -8.208 1.00 67.88 100 ASP A CA 1
ATOM 798 C C . ASP A 1 100 ? -11.887 -0.467 -9.025 1.00 67.88 100 ASP A C 1
ATOM 800 O O . ASP A 1 100 ? -11.926 -0.130 -10.214 1.00 67.88 100 ASP A O 1
ATOM 804 N N . PHE A 1 101 ? -10.732 -0.699 -8.394 1.00 70.69 101 PHE A N 1
ATOM 805 C CA . PHE A 1 101 ? -9.423 -0.622 -9.049 1.00 70.69 101 PHE A CA 1
ATOM 806 C C . PHE A 1 101 ? -9.292 -1.569 -10.249 1.00 70.69 101 PHE A C 1
ATOM 808 O O . PHE A 1 101 ? -8.428 -1.344 -11.100 1.00 70.69 101 PHE A O 1
ATOM 815 N N . SER A 1 102 ? -10.129 -2.608 -10.332 1.00 67.56 102 SER A N 1
ATOM 816 C CA . SER A 1 102 ? -10.174 -3.558 -11.450 1.00 67.56 102 SER A CA 1
ATOM 817 C C . SER A 1 102 ? -10.889 -2.975 -12.672 1.00 67.56 102 SER A C 1
ATOM 819 O O . SER A 1 102 ? -10.545 -3.299 -13.809 1.00 67.56 102 SER A O 1
ATOM 821 N N . SER A 1 103 ? -11.866 -2.096 -12.442 1.00 65.50 103 SER A N 1
ATOM 822 C CA . SER A 1 103 ? -12.703 -1.482 -13.478 1.00 65.50 103 SER A CA 1
ATOM 823 C C . SER A 1 103 ? -12.051 -0.256 -14.130 1.00 65.50 103 SER A C 1
ATOM 825 O O . SER A 1 103 ? -12.417 0.135 -15.243 1.00 65.50 103 SER A O 1
ATOM 827 N N . VAL A 1 104 ? -11.055 0.356 -13.479 1.00 71.00 104 VAL A N 1
ATOM 828 C CA . VAL A 1 104 ? -10.328 1.507 -14.029 1.00 71.00 104 VAL A CA 1
ATOM 829 C C . VAL A 1 104 ? -9.340 1.040 -15.098 1.00 71.00 104 VAL A C 1
ATOM 831 O O . VAL A 1 104 ? -8.300 0.450 -14.804 1.00 71.00 104 VAL A O 1
ATOM 834 N N . LYS A 1 105 ? -9.633 1.348 -16.369 1.00 68.81 105 LYS A N 1
ATOM 835 C CA . LYS A 1 105 ? -8.695 1.081 -17.467 1.00 68.81 105 LYS A CA 1
ATOM 836 C C . LYS A 1 105 ? -7.414 1.902 -17.264 1.00 68.81 105 LYS A C 1
ATOM 838 O O . LYS A 1 105 ? -7.501 3.132 -17.182 1.00 68.81 105 LYS A O 1
ATOM 843 N N . PRO A 1 106 ? -6.229 1.267 -17.216 1.00 69.56 106 PRO A N 1
ATOM 844 C CA . PRO A 1 106 ? -4.982 1.993 -17.046 1.00 69.56 106 PRO A CA 1
ATOM 845 C C . PRO A 1 106 ? -4.762 2.909 -18.248 1.00 69.56 106 PRO A C 1
ATOM 847 O O . PRO A 1 106 ? -4.786 2.468 -19.398 1.00 69.56 106 PRO A O 1
ATOM 850 N N . LYS A 1 107 ? -4.546 4.196 -17.982 1.00 72.38 107 LYS A N 1
ATOM 851 C CA . LYS A 1 107 ? -4.119 5.140 -19.013 1.00 72.38 107 LYS A CA 1
ATOM 852 C C . LYS A 1 107 ? -2.631 4.931 -19.268 1.00 72.38 107 LYS A C 1
ATOM 854 O O . LYS A 1 107 ? -1.845 4.859 -18.323 1.00 72.38 107 LYS A O 1
ATOM 859 N N . SER A 1 108 ? -2.243 4.832 -20.538 1.00 68.12 108 SER A N 1
ATOM 860 C CA . SER A 1 108 ? -0.829 4.846 -20.910 1.00 68.12 108 SER A CA 1
ATOM 861 C C . SER A 1 108 ? -0.189 6.133 -20.402 1.00 68.12 108 SER A C 1
ATOM 863 O O . SER A 1 108 ? -0.794 7.203 -20.474 1.00 68.12 108 SER A O 1
ATOM 865 N N . TYR A 1 109 ? 1.029 6.019 -19.875 1.00 65.56 109 TYR A N 1
ATOM 866 C CA . TYR A 1 109 ? 1.790 7.190 -19.469 1.00 65.56 109 TYR A CA 1
ATOM 867 C C . TYR A 1 109 ? 2.005 8.096 -20.685 1.00 65.56 109 TYR A C 1
ATOM 869 O O . TYR A 1 109 ? 2.647 7.697 -21.655 1.00 65.56 109 TYR A O 1
ATOM 877 N N . ASP A 1 110 ? 1.476 9.312 -20.617 1.00 62.97 110 ASP A N 1
ATOM 878 C CA . ASP A 1 110 ? 1.756 10.380 -21.565 1.00 62.97 110 ASP A CA 1
ATOM 879 C C . ASP A 1 110 ? 2.336 11.549 -20.768 1.00 62.97 110 ASP A C 1
ATOM 881 O O . ASP A 1 110 ? 1.814 11.951 -19.728 1.00 62.97 110 ASP A O 1
ATOM 885 N N . ARG A 1 111 ? 3.458 12.086 -21.248 1.00 60.34 111 ARG A N 1
ATOM 886 C CA . ARG A 1 111 ? 4.181 13.203 -20.632 1.00 60.34 111 ARG A CA 1
ATOM 887 C C . ARG A 1 111 ? 3.292 14.453 -20.507 1.00 60.34 111 ARG A C 1
ATOM 889 O O . ARG A 1 111 ? 3.568 15.290 -19.650 1.00 60.34 111 ARG A O 1
ATOM 896 N N . LYS A 1 112 ? 2.222 14.541 -21.317 1.00 55.72 112 LYS A N 1
ATOM 897 C CA . LYS A 1 112 ? 1.162 15.565 -21.283 1.00 55.72 112 LYS A CA 1
ATOM 898 C C . LYS A 1 112 ? 0.023 15.283 -20.294 1.00 55.72 112 LYS A C 1
ATOM 900 O O . LYS A 1 112 ? -0.805 16.164 -20.081 1.00 55.72 112 LYS A O 1
ATOM 905 N N . VAL A 1 113 ? -0.016 14.121 -19.633 1.00 55.50 113 VAL A N 1
ATOM 906 C CA . VAL A 1 113 ? -0.910 13.825 -18.483 1.00 55.50 113 VAL A CA 1
ATOM 907 C C . VAL A 1 113 ? -0.370 14.549 -17.238 1.00 55.50 113 VAL A C 1
ATOM 909 O O . VAL A 1 113 ? -0.229 14.006 -16.149 1.00 55.50 113 VAL A O 1
ATOM 912 N N . THR A 1 114 ? 0.011 15.811 -17.420 1.00 49.50 114 THR A N 1
ATOM 913 C CA . THR A 1 114 ? 0.695 16.665 -16.448 1.00 49.50 114 THR A CA 1
ATOM 914 C C . THR A 1 114 ? -0.281 17.296 -15.455 1.00 49.50 114 THR A C 1
ATOM 916 O O . THR A 1 114 ? 0.138 18.020 -14.558 1.00 49.50 114 THR A O 1
ATOM 919 N N . ILE A 1 115 ? -1.578 17.020 -15.578 1.00 51.28 115 ILE A N 1
ATOM 920 C CA . ILE A 1 115 ? -2.600 17.568 -14.691 1.00 51.28 115 ILE A CA 1
ATOM 921 C C . ILE A 1 115 ? -3.574 16.447 -14.331 1.00 51.28 115 ILE A C 1
ATOM 923 O O . ILE A 1 115 ? -4.759 16.482 -14.636 1.00 51.28 115 ILE A O 1
ATOM 927 N N . LEU A 1 116 ? -3.064 15.397 -13.691 1.00 58.47 116 LEU A N 1
ATOM 928 C CA . LEU A 1 116 ? -3.868 14.863 -12.600 1.00 58.47 116 LEU A CA 1
ATOM 929 C C . LEU A 1 116 ? -3.893 15.990 -11.565 1.00 58.47 116 LEU A C 1
ATOM 931 O O . LEU A 1 116 ? -2.813 16.461 -11.202 1.00 58.47 116 LEU A O 1
ATOM 935 N N . ASP A 1 117 ? -5.074 16.487 -11.192 1.00 57.94 117 ASP A N 1
ATOM 936 C CA . ASP A 1 117 ? -5.217 17.563 -10.209 1.00 57.94 117 ASP A CA 1
ATOM 937 C C . ASP A 1 117 ? -4.395 17.217 -8.966 1.00 57.94 117 ASP A C 1
ATOM 939 O O . ASP A 1 117 ? -4.806 16.409 -8.135 1.00 57.94 117 ASP A O 1
ATOM 943 N N . LYS A 1 118 ? -3.196 17.807 -8.850 1.00 57.50 118 LYS A N 1
ATOM 944 C CA . LYS A 1 118 ? -2.229 17.484 -7.786 1.00 57.50 118 LYS A CA 1
ATOM 945 C C . LYS A 1 118 ? -2.837 17.672 -6.398 1.00 57.50 118 LYS A C 1
ATOM 947 O O . LYS A 1 118 ? -2.394 17.042 -5.446 1.00 57.50 118 LYS A O 1
ATOM 952 N N . ASN A 1 119 ? -3.863 18.516 -6.312 1.00 58.16 119 ASN A N 1
ATOM 953 C CA . ASN A 1 119 ? -4.555 18.865 -5.083 1.00 58.16 119 ASN A CA 1
ATOM 954 C C . ASN A 1 119 ? -5.583 17.815 -4.631 1.00 58.16 119 ASN A C 1
ATOM 956 O O . ASN A 1 119 ? -6.073 17.929 -3.514 1.00 58.16 119 ASN A O 1
ATOM 960 N N . ASN A 1 120 ? -5.911 16.811 -5.453 1.00 66.38 120 ASN A N 1
ATOM 961 C CA . ASN A 1 120 ? -6.918 15.800 -5.110 1.00 66.38 120 ASN A CA 1
ATOM 962 C C . ASN A 1 120 ? -6.492 14.369 -5.484 1.00 66.38 120 ASN A C 1
ATOM 964 O O . ASN A 1 120 ? -7.315 13.529 -5.845 1.00 66.38 120 ASN A O 1
ATOM 968 N N . LEU A 1 121 ? -5.183 14.100 -5.449 1.00 76.12 121 LEU A N 1
ATOM 969 C CA . LEU A 1 121 ? -4.647 12.758 -5.646 1.00 76.12 121 LEU A CA 1
ATOM 970 C C . LEU A 1 121 ? -4.483 12.042 -4.309 1.00 76.12 121 LEU A C 1
ATOM 972 O O . LEU A 1 121 ? -3.565 12.316 -3.535 1.00 76.12 121 LEU A O 1
ATOM 976 N N . ASP A 1 122 ? -5.368 11.081 -4.088 1.00 82.81 122 ASP A N 1
ATOM 977 C CA . ASP A 1 122 ? -5.359 10.230 -2.904 1.00 82.81 122 ASP A CA 1
ATOM 978 C C . ASP A 1 122 ? -4.530 8.964 -3.124 1.00 82.81 122 ASP A C 1
ATOM 980 O O . ASP A 1 122 ? -3.687 8.608 -2.300 1.00 82.81 122 ASP A O 1
ATOM 984 N N . ILE A 1 123 ? -4.745 8.297 -4.262 1.00 82.94 123 ILE A N 1
ATOM 985 C CA . ILE A 1 123 ? -4.081 7.044 -4.619 1.00 82.94 123 ILE A CA 1
ATOM 986 C C . ILE A 1 123 ? -3.735 7.046 -6.109 1.00 82.94 123 ILE A C 1
ATOM 988 O O . ILE A 1 123 ? -4.553 7.401 -6.957 1.00 82.94 123 ILE A O 1
ATOM 992 N N . VAL A 1 124 ? -2.534 6.573 -6.440 1.00 83.00 124 VAL A N 1
ATOM 993 C CA . VAL A 1 124 ? -2.092 6.321 -7.813 1.00 83.00 124 VAL A CA 1
ATOM 994 C C . VAL A 1 124 ? -1.543 4.900 -7.917 1.00 83.00 124 VAL A C 1
ATOM 996 O O . VAL A 1 124 ? -0.608 4.533 -7.209 1.00 83.00 124 VAL A O 1
ATOM 999 N N . LYS A 1 125 ? -2.096 4.104 -8.840 1.00 84.38 125 LYS A N 1
ATOM 1000 C CA . LYS A 1 125 ? -1.606 2.761 -9.187 1.00 84.38 125 LYS A CA 1
ATOM 1001 C C . LYS A 1 125 ? -0.833 2.827 -10.502 1.00 84.38 125 LYS A C 1
ATOM 1003 O O . LYS A 1 125 ? -1.415 3.026 -11.566 1.00 84.38 125 LYS A O 1
ATOM 1008 N N . ILE A 1 126 ? 0.480 2.647 -10.439 1.00 84.94 126 ILE A N 1
ATOM 1009 C CA . ILE A 1 126 ? 1.364 2.590 -11.605 1.00 84.94 126 ILE A CA 1
ATOM 1010 C C . ILE A 1 126 ? 1.596 1.123 -11.959 1.00 84.94 126 ILE A C 1
ATOM 1012 O O . ILE A 1 126 ? 2.173 0.369 -11.177 1.00 84.94 126 ILE A O 1
ATOM 1016 N N . ILE A 1 127 ? 1.169 0.713 -13.153 1.00 86.00 127 ILE A N 1
ATOM 1017 C CA . ILE A 1 127 ? 1.388 -0.648 -13.653 1.00 86.00 127 ILE A CA 1
ATOM 1018 C C . ILE A 1 127 ? 2.700 -0.686 -14.439 1.00 86.00 127 ILE A C 1
ATOM 1020 O O . ILE A 1 127 ? 2.838 -0.045 -15.478 1.00 86.00 127 ILE A O 1
ATOM 1024 N N . ILE A 1 128 ? 3.656 -1.468 -13.947 1.00 85.94 128 ILE A N 1
ATOM 1025 C CA . ILE A 1 128 ? 4.958 -1.689 -14.568 1.00 85.94 128 ILE A CA 1
ATOM 1026 C C . ILE A 1 128 ? 4.911 -3.003 -15.346 1.00 85.94 128 ILE A C 1
ATOM 1028 O O . ILE A 1 128 ? 4.878 -4.103 -14.777 1.00 85.94 128 ILE A O 1
ATOM 1032 N N . THR A 1 129 ? 4.948 -2.878 -16.667 1.00 86.56 129 THR A N 1
ATOM 1033 C CA . THR A 1 129 ? 4.991 -4.006 -17.596 1.00 86.56 129 THR A CA 1
ATOM 1034 C C . THR A 1 129 ? 6.327 -4.746 -17.526 1.00 86.56 129 THR A C 1
ATOM 1036 O O . THR A 1 129 ? 7.390 -4.149 -17.341 1.00 86.56 129 THR A O 1
ATOM 1039 N N . ARG A 1 130 ? 6.290 -6.072 -17.710 1.00 83.44 130 ARG A N 1
ATOM 1040 C CA . ARG A 1 130 ? 7.466 -6.952 -17.564 1.00 83.44 130 ARG A CA 1
ATOM 1041 C C . ARG A 1 130 ? 8.645 -6.588 -18.472 1.00 83.44 130 ARG A C 1
ATOM 1043 O O . ARG A 1 130 ? 9.794 -6.754 -18.074 1.00 83.44 130 ARG A O 1
ATOM 1050 N N . ASN A 1 131 ? 8.384 -6.062 -19.666 1.00 85.06 131 ASN A N 1
ATOM 1051 C CA . ASN A 1 131 ? 9.428 -5.602 -20.590 1.00 85.06 131 ASN A CA 1
ATOM 1052 C C . ASN A 1 131 ? 10.305 -4.475 -20.006 1.00 85.06 131 ASN A C 1
ATOM 1054 O O . ASN A 1 131 ? 11.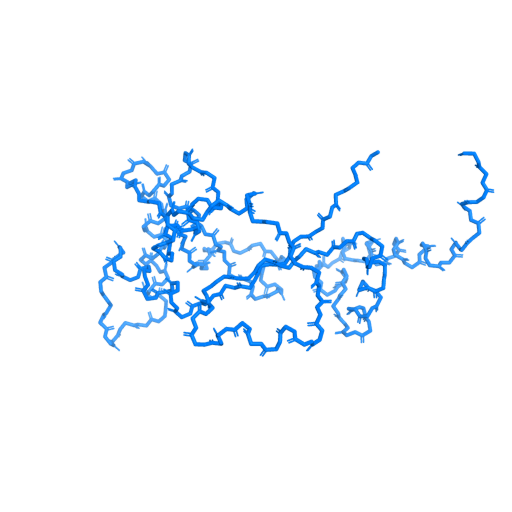454 -4.328 -20.412 1.00 85.06 131 ASN A O 1
ATOM 1058 N N . LEU A 1 132 ? 9.800 -3.707 -19.035 1.00 85.31 132 LEU A N 1
ATOM 1059 C CA . LEU A 1 132 ? 10.548 -2.644 -18.364 1.00 85.31 132 LEU A CA 1
ATOM 1060 C C . LEU A 1 132 ? 11.322 -3.140 -17.136 1.00 85.31 132 LEU A C 1
ATOM 1062 O O . LEU A 1 132 ? 12.213 -2.436 -16.665 1.00 85.31 132 LEU A O 1
ATOM 1066 N N . HIS A 1 133 ? 11.028 -4.341 -16.624 1.00 85.75 133 HIS A N 1
ATOM 1067 C CA . HIS A 1 133 ? 11.599 -4.839 -15.364 1.00 85.75 133 HIS A CA 1
ATOM 1068 C C . HIS A 1 133 ? 13.119 -4.926 -15.413 1.00 85.75 133 HIS A C 1
ATOM 1070 O O . HIS A 1 133 ? 13.778 -4.438 -14.502 1.00 85.75 133 HIS A O 1
ATOM 1076 N N . ALA A 1 134 ? 13.680 -5.501 -16.480 1.00 84.06 134 ALA A N 1
ATOM 1077 C CA . ALA A 1 134 ? 15.129 -5.651 -16.615 1.00 84.06 134 ALA A CA 1
ATOM 1078 C C . ALA A 1 134 ? 15.843 -4.291 -16.582 1.00 84.06 134 ALA A C 1
ATOM 1080 O O . ALA A 1 134 ? 16.832 -4.123 -15.870 1.00 84.06 134 ALA A O 1
ATOM 1081 N N . LYS A 1 135 ? 15.290 -3.297 -17.289 1.00 87.12 135 LYS A N 1
ATOM 1082 C CA . LYS A 1 135 ? 15.822 -1.932 -17.305 1.00 87.12 135 LYS A CA 1
ATOM 1083 C C . LYS A 1 135 ? 15.728 -1.281 -15.924 1.00 87.12 135 LYS A C 1
ATOM 1085 O O . LYS A 1 135 ? 16.722 -0.756 -15.444 1.00 87.12 135 LYS A O 1
ATOM 1090 N N . ILE A 1 136 ? 14.568 -1.359 -15.269 1.00 87.56 136 ILE A N 1
ATOM 1091 C CA . ILE A 1 136 ? 14.347 -0.775 -13.936 1.00 87.56 136 ILE A CA 1
ATOM 1092 C C . ILE A 1 136 ? 15.279 -1.405 -12.897 1.00 87.56 136 ILE A C 1
ATOM 1094 O O . ILE A 1 136 ? 15.925 -0.685 -12.149 1.00 87.56 136 ILE A O 1
ATOM 1098 N N . ILE A 1 137 ? 15.403 -2.734 -12.876 1.00 84.94 137 ILE A N 1
ATOM 1099 C CA . ILE A 1 137 ? 16.283 -3.450 -11.940 1.00 84.94 137 ILE A CA 1
ATOM 1100 C C . ILE A 1 137 ? 17.757 -3.080 -12.155 1.00 84.94 137 ILE A C 1
ATOM 1102 O O . ILE A 1 137 ? 18.528 -3.074 -11.197 1.00 84.94 137 ILE A O 1
ATOM 1106 N N . ASN A 1 138 ? 18.169 -2.801 -13.393 1.00 84.56 138 ASN A N 1
ATOM 1107 C CA . ASN A 1 138 ? 19.528 -2.349 -13.679 1.00 84.56 138 ASN A CA 1
ATOM 1108 C C . ASN A 1 138 ? 19.767 -0.916 -13.181 1.00 84.56 138 ASN A C 1
ATOM 1110 O O . ASN A 1 138 ? 20.784 -0.644 -12.554 1.00 84.56 138 ASN A O 1
ATOM 1114 N N . GLU A 1 139 ? 18.815 -0.009 -13.407 1.00 88.62 139 GLU A N 1
ATOM 1115 C CA . GLU A 1 139 ? 18.918 1.370 -12.915 1.00 88.62 139 GLU A CA 1
ATOM 1116 C C . GLU A 1 139 ? 18.870 1.445 -11.381 1.00 88.62 139 GLU A C 1
ATOM 1118 O O . GLU A 1 139 ? 19.666 2.164 -10.787 1.00 88.62 139 GLU A O 1
ATOM 1123 N N . LEU A 1 140 ? 18.018 0.649 -10.725 1.00 86.44 140 LEU A N 1
ATOM 1124 C CA . LEU A 1 140 ? 17.980 0.546 -9.260 1.00 86.44 140 LEU A CA 1
ATOM 1125 C C . LEU A 1 140 ? 19.314 0.062 -8.676 1.00 86.44 140 LEU A C 1
ATOM 1127 O O . LEU A 1 140 ? 19.752 0.559 -7.643 1.00 86.44 140 LEU A O 1
ATOM 1131 N N . ASP A 1 141 ? 19.996 -0.857 -9.359 1.00 84.31 141 ASP A N 1
ATOM 1132 C CA . ASP A 1 141 ? 21.302 -1.362 -8.924 1.00 84.31 141 ASP A CA 1
ATOM 1133 C C . ASP A 1 141 ? 22.388 -0.293 -8.983 1.00 84.31 141 ASP A C 1
ATOM 1135 O O . ASP A 1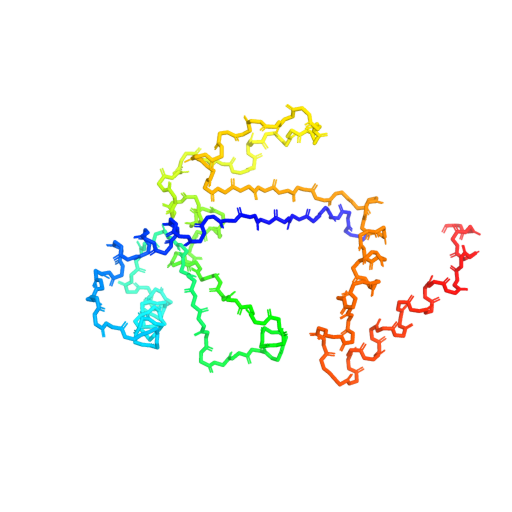 141 ? 23.167 -0.141 -8.047 1.00 84.31 141 ASP A O 1
ATOM 1139 N N . LYS A 1 142 ? 22.385 0.518 -10.049 1.00 85.31 142 LYS A N 1
ATOM 1140 C CA . LYS A 1 142 ? 23.268 1.689 -10.160 1.00 85.31 142 LYS A CA 1
ATOM 1141 C C . LYS A 1 142 ? 23.011 2.715 -9.053 1.00 85.31 142 LYS A C 1
ATOM 1143 O O . LYS A 1 142 ? 23.907 3.482 -8.722 1.00 85.31 142 LYS A O 1
ATOM 1148 N N . MET A 1 143 ? 21.807 2.718 -8.477 1.00 86.00 143 MET A N 1
ATOM 1149 C CA . MET A 1 143 ? 21.421 3.538 -7.323 1.00 86.00 143 MET A CA 1
ATOM 1150 C C . MET A 1 143 ? 21.650 2.830 -5.975 1.00 86.00 143 MET A C 1
ATOM 1152 O O . MET A 1 143 ? 21.175 3.308 -4.950 1.00 86.00 143 MET A O 1
ATOM 1156 N N . ASN A 1 144 ? 22.366 1.699 -5.956 1.00 81.06 144 ASN A N 1
ATOM 1157 C CA . ASN A 1 144 ? 22.649 0.886 -4.767 1.00 81.06 144 ASN A CA 1
ATOM 1158 C C . ASN A 1 144 ? 21.403 0.263 -4.091 1.00 81.06 144 ASN A C 1
ATOM 1160 O O . ASN A 1 144 ? 21.435 -0.151 -2.928 1.00 81.06 144 ASN A O 1
ATOM 1164 N N . ILE A 1 145 ? 20.293 0.154 -4.826 1.00 83.00 145 ILE A N 1
ATOM 1165 C CA . ILE A 1 145 ? 19.067 -0.529 -4.400 1.00 83.00 145 ILE A CA 1
ATOM 1166 C C . ILE A 1 145 ? 19.098 -1.943 -4.994 1.00 83.00 145 ILE A C 1
ATOM 1168 O O . ILE A 1 145 ? 18.587 -2.198 -6.088 1.00 83.00 145 ILE A O 1
ATOM 1172 N N . ASN A 1 146 ? 19.743 -2.877 -4.293 1.00 79.88 146 ASN A N 1
ATOM 1173 C CA . ASN A 1 146 ? 19.986 -4.234 -4.779 1.00 79.88 146 ASN A CA 1
ATOM 1174 C C . ASN A 1 146 ? 19.778 -5.298 -3.697 1.00 79.88 146 ASN A C 1
ATOM 1176 O O . ASN A 1 146 ? 19.527 -5.006 -2.534 1.00 79.88 146 ASN A O 1
ATOM 1180 N N . ALA A 1 147 ? 19.819 -6.575 -4.085 1.00 75.12 147 ALA A N 1
ATOM 1181 C CA . ALA A 1 147 ? 19.518 -7.662 -3.155 1.00 75.12 147 ALA A CA 1
ATOM 1182 C C . ALA A 1 147 ? 20.486 -7.707 -1.959 1.00 75.12 147 ALA A C 1
ATOM 1184 O O . ALA A 1 147 ? 20.073 -8.067 -0.868 1.00 75.12 147 ALA A O 1
ATOM 1185 N N . THR A 1 148 ? 21.736 -7.293 -2.143 1.00 72.38 148 THR A N 1
ATOM 1186 C CA . THR A 1 148 ? 22.726 -7.178 -1.067 1.00 72.38 148 THR A CA 1
ATOM 1187 C C . THR A 1 148 ? 22.415 -6.064 -0.070 1.00 72.38 148 THR A C 1
ATOM 1189 O O . THR A 1 148 ? 22.726 -6.227 1.103 1.00 72.38 148 THR A O 1
ATOM 1192 N N . SER A 1 149 ? 21.785 -4.960 -0.494 1.00 72.19 149 SER A N 1
ATOM 1193 C CA . SER A 1 149 ? 21.334 -3.910 0.431 1.00 72.19 149 SER A CA 1
ATOM 1194 C C . SER A 1 149 ? 19.978 -4.214 1.076 1.00 72.19 149 SER A C 1
ATOM 1196 O O . SER A 1 149 ? 19.718 -3.761 2.185 1.00 72.19 149 SER A O 1
ATOM 1198 N N . LEU A 1 150 ? 19.120 -5.004 0.421 1.00 73.44 150 LEU A N 1
ATOM 1199 C CA . LEU A 1 150 ? 17.768 -5.315 0.912 1.00 73.44 150 LEU A CA 1
ATOM 1200 C C . LEU A 1 150 ? 17.675 -6.608 1.736 1.00 73.44 150 LEU A C 1
ATOM 1202 O O . LEU A 1 150 ? 16.712 -6.772 2.484 1.00 73.44 150 LEU A O 1
ATOM 1206 N N . PHE A 1 151 ? 18.614 -7.539 1.563 1.00 76.50 151 PHE A N 1
ATOM 1207 C CA . PHE A 1 151 ? 18.659 -8.814 2.275 1.00 76.50 151 PHE A CA 1
ATOM 1208 C C . PHE A 1 151 ? 20.032 -8.944 2.943 1.00 76.50 151 PHE A C 1
ATOM 1210 O O . PHE A 1 151 ? 21.028 -9.107 2.238 1.00 76.50 151 PHE A O 1
ATOM 1217 N N . PRO A 1 152 ? 20.124 -8.849 4.277 1.00 69.81 152 PRO A N 1
ATOM 1218 C CA . PRO A 1 152 ? 21.408 -8.960 4.952 1.00 69.81 152 PRO A CA 1
ATOM 1219 C C . PRO A 1 152 ? 21.981 -10.385 4.860 1.00 69.81 152 PRO A C 1
ATOM 1221 O O . PRO A 1 152 ? 21.269 -11.376 4.684 1.00 69.81 152 PRO A O 1
ATOM 1224 N N . GLY A 1 153 ? 23.305 -10.488 4.986 1.00 78.62 153 GLY A N 1
ATOM 1225 C CA . GLY A 1 153 ? 24.015 -11.763 5.092 1.00 78.62 153 GLY A CA 1
ATOM 1226 C C . GLY A 1 153 ? 24.098 -12.580 3.795 1.00 78.62 153 GLY A C 1
ATOM 1227 O O . GLY A 1 153 ? 24.176 -12.050 2.684 1.00 78.62 153 GLY A O 1
ATOM 1228 N N . LEU A 1 154 ? 24.138 -13.908 3.950 1.00 77.62 154 LEU A N 1
ATOM 1229 C CA . LEU A 1 154 ? 24.376 -14.854 2.853 1.00 77.62 154 LEU A CA 1
ATOM 1230 C C . LEU A 1 154 ? 23.232 -14.902 1.827 1.00 77.62 154 LEU A C 1
ATOM 1232 O O . LEU A 1 154 ? 23.500 -15.164 0.656 1.00 77.62 154 LEU A O 1
ATOM 1236 N N . ASP A 1 155 ? 21.983 -14.616 2.222 1.00 77.75 155 ASP A N 1
ATOM 1237 C CA . ASP A 1 155 ? 20.848 -14.578 1.281 1.00 77.75 155 ASP A CA 1
ATOM 1238 C C . ASP A 1 155 ? 21.000 -13.420 0.282 1.00 77.75 155 ASP A C 1
ATOM 1240 O O . ASP A 1 155 ? 20.871 -13.609 -0.930 1.00 77.75 155 ASP A O 1
ATOM 1244 N N . GLY A 1 156 ? 21.376 -12.229 0.761 1.00 75.94 156 GLY A N 1
ATOM 1245 C CA . GLY A 1 156 ? 21.685 -11.091 -0.108 1.00 75.94 156 GLY A CA 1
ATOM 1246 C C . GLY A 1 156 ? 22.812 -11.385 -1.086 1.00 75.94 156 GLY A C 1
ATOM 1247 O O . GLY A 1 156 ? 22.674 -11.116 -2.283 1.00 75.94 156 GLY A O 1
ATOM 1248 N N . PHE A 1 157 ? 23.891 -12.002 -0.597 1.00 74.62 157 PHE A N 1
ATOM 1249 C CA . PHE A 1 157 ? 25.032 -12.404 -1.418 1.00 74.62 157 PHE A CA 1
ATOM 1250 C C . PHE A 1 157 ? 24.660 -13.454 -2.480 1.00 74.62 157 PHE A C 1
ATOM 1252 O O . PHE A 1 157 ? 24.978 -13.292 -3.657 1.00 74.62 157 PHE A O 1
ATOM 1259 N N . ALA A 1 158 ? 23.925 -14.507 -2.115 1.00 80.12 158 ALA A N 1
ATOM 1260 C CA . ALA A 1 158 ? 23.485 -15.525 -3.070 1.00 80.12 158 ALA A CA 1
ATOM 1261 C C . ALA A 1 158 ? 22.566 -14.935 -4.159 1.00 80.12 158 ALA A C 1
ATOM 1263 O O . ALA A 1 158 ? 22.667 -15.283 -5.342 1.00 80.12 158 ALA A O 1
ATOM 1264 N N . ARG A 1 159 ? 21.682 -13.998 -3.788 1.00 76.44 159 ARG A N 1
ATOM 1265 C CA . ARG A 1 159 ? 20.785 -13.305 -4.728 1.00 76.44 159 ARG A CA 1
ATOM 1266 C C . ARG A 1 159 ? 21.526 -12.355 -5.664 1.00 76.44 159 ARG A C 1
ATOM 1268 O O . ARG A 1 159 ? 21.167 -12.294 -6.844 1.00 76.44 159 ARG A O 1
ATOM 1275 N N . SER A 1 160 ? 22.534 -11.630 -5.177 1.00 75.81 160 SER A N 1
ATOM 1276 C CA . SER A 1 160 ? 23.355 -10.760 -6.026 1.00 75.81 160 SER A CA 1
ATOM 1277 C C . SER A 1 160 ? 24.203 -11.582 -7.001 1.00 75.81 160 SER A C 1
ATOM 1279 O O . SER A 1 160 ? 24.235 -11.260 -8.190 1.00 75.81 160 SER A O 1
ATOM 1281 N N . LEU A 1 161 ? 24.762 -12.714 -6.555 1.00 75.50 161 LEU A N 1
ATOM 1282 C CA . LEU A 1 161 ? 25.506 -13.641 -7.409 1.00 75.50 161 LEU A CA 1
ATOM 1283 C C . LEU A 1 161 ? 24.633 -14.196 -8.540 1.00 75.50 161 LEU A C 1
ATOM 1285 O O . LEU A 1 161 ? 25.030 -14.166 -9.702 1.00 75.50 161 LEU A O 1
ATOM 1289 N N . ARG A 1 162 ? 23.400 -14.626 -8.237 1.00 77.44 162 ARG A N 1
ATOM 1290 C CA . ARG A 1 162 ? 22.442 -15.088 -9.257 1.00 77.44 162 ARG A CA 1
ATOM 1291 C C . ARG A 1 162 ? 22.169 -14.027 -10.324 1.00 77.44 162 ARG A C 1
ATOM 1293 O O . ARG A 1 162 ? 21.986 -14.364 -11.493 1.00 77.44 162 ARG A O 1
ATOM 1300 N N . LYS A 1 163 ? 22.097 -12.753 -9.932 1.00 70.75 163 LYS A N 1
ATOM 1301 C CA . LYS A 1 163 ? 21.914 -11.640 -10.871 1.00 70.75 163 LYS A CA 1
ATOM 1302 C C . LYS A 1 163 ? 23.155 -11.454 -11.747 1.00 70.75 163 LYS A C 1
ATOM 1304 O O . LYS A 1 163 ? 23.006 -11.323 -12.956 1.00 70.75 163 LYS A O 1
ATOM 1309 N N . HIS A 1 164 ? 24.342 -11.498 -11.146 1.00 71.25 164 HIS A N 1
ATOM 1310 C CA . HIS A 1 164 ? 25.613 -11.359 -11.852 1.00 71.25 164 HIS A CA 1
ATOM 1311 C C . HIS A 1 164 ? 25.836 -12.494 -12.867 1.00 71.25 164 HIS A C 1
ATOM 1313 O O . HIS A 1 164 ? 26.166 -12.240 -14.022 1.00 71.25 164 HIS A O 1
ATOM 1319 N N . LEU A 1 165 ? 25.540 -13.739 -12.484 1.00 72.31 165 LEU A N 1
ATOM 1320 C CA . LEU A 1 165 ? 25.601 -14.894 -13.385 1.00 72.31 165 LEU A CA 1
ATOM 1321 C C . LEU A 1 165 ? 24.641 -14.744 -14.576 1.00 72.31 165 LEU A C 1
ATOM 1323 O O . LEU A 1 165 ? 25.030 -14.986 -15.711 1.00 72.31 165 LEU A O 1
ATOM 1327 N N . ARG A 1 166 ? 23.421 -14.236 -14.353 1.00 67.88 166 ARG A N 1
ATOM 1328 C CA . ARG A 1 166 ? 22.461 -13.951 -15.437 1.00 67.88 166 ARG A CA 1
ATOM 1329 C C . ARG A 1 166 ? 22.899 -12.838 -16.385 1.00 67.88 166 ARG A C 1
ATOM 1331 O O . ARG A 1 166 ? 22.467 -12.839 -17.529 1.00 67.88 166 ARG A O 1
ATOM 1338 N N . SER A 1 167 ? 23.699 -11.875 -15.926 1.00 65.31 167 SER A N 1
ATOM 1339 C CA . SER A 1 167 ? 24.271 -10.853 -16.814 1.00 65.31 167 SER A CA 1
ATOM 1340 C C . SER A 1 167 ? 25.477 -11.353 -17.614 1.00 65.31 167 SER A C 1
ATOM 1342 O O . SER A 1 167 ? 25.791 -10.760 -18.640 1.00 65.31 167 SER A O 1
ATOM 1344 N N . LEU A 1 168 ? 26.134 -12.426 -17.157 1.00 59.19 168 LEU A N 1
ATOM 1345 C CA . LEU A 1 168 ? 27.275 -13.058 -17.827 1.00 59.19 168 LEU A CA 1
ATOM 1346 C C . LEU A 1 168 ? 26.863 -14.123 -18.858 1.00 59.19 168 LEU A C 1
ATOM 1348 O O . LEU A 1 168 ? 27.694 -14.517 -19.668 1.00 59.19 168 LEU A O 1
ATOM 1352 N N . GLU A 1 169 ? 25.595 -14.548 -18.871 1.00 56.94 169 GLU A N 1
ATOM 1353 C CA . GLU A 1 169 ? 25.015 -15.440 -19.886 1.00 56.94 169 GLU A CA 1
ATOM 1354 C C . GLU A 1 169 ? 24.096 -14.676 -20.871 1.00 56.94 169 GLU A C 1
ATOM 1356 O O . GLU A 1 169 ? 22.875 -14.844 -20.826 1.00 56.94 169 GLU A O 1
ATOM 1361 N N . PRO A 1 170 ? 24.616 -13.828 -21.781 1.00 50.25 170 PRO A N 1
ATOM 1362 C CA . PRO A 1 170 ? 23.780 -13.216 -22.812 1.00 50.25 170 PRO A CA 1
ATOM 1363 C C . PRO A 1 170 ? 23.303 -14.210 -23.896 1.00 50.25 170 PRO A C 1
ATOM 1365 O O . PRO A 1 170 ? 22.318 -13.911 -24.566 1.00 50.25 170 PRO A O 1
ATOM 1368 N N . ASP A 1 171 ? 23.911 -15.401 -24.027 1.00 46.44 171 ASP A N 1
ATOM 1369 C CA . ASP A 1 171 ? 23.743 -16.263 -25.218 1.00 46.44 171 ASP A CA 1
ATOM 1370 C C . ASP A 1 171 ? 23.041 -17.621 -25.012 1.00 46.44 171 ASP A C 1
ATOM 1372 O O . ASP A 1 171 ? 22.979 -18.423 -25.942 1.00 46.44 171 ASP A O 1
ATOM 1376 N N . CYS A 1 172 ? 22.431 -17.902 -23.857 1.00 43.22 172 CYS A N 1
ATOM 1377 C CA . CYS A 1 172 ? 21.700 -19.166 -23.654 1.00 43.22 172 CYS A CA 1
ATOM 1378 C C . CYS A 1 172 ? 20.172 -18.975 -23.626 1.00 43.22 172 CYS A C 1
ATOM 1380 O O . CYS A 1 172 ? 19.485 -19.441 -22.725 1.00 43.22 172 CYS A O 1
ATOM 1382 N N . PHE A 1 173 ? 19.623 -18.249 -24.606 1.00 43.41 173 PHE A N 1
ATOM 1383 C CA . PHE A 1 173 ? 18.178 -18.248 -24.905 1.00 43.41 173 PHE A CA 1
ATOM 1384 C C . PHE A 1 173 ? 17.879 -18.271 -26.416 1.00 43.41 173 PHE A C 1
ATOM 1386 O O . PHE A 1 173 ? 16.808 -17.857 -26.857 1.00 43.41 173 PHE A O 1
ATOM 1393 N N . ILE A 1 174 ? 18.795 -18.828 -27.215 1.00 40.84 174 ILE A N 1
ATOM 1394 C CA . ILE A 1 174 ? 18.471 -19.382 -28.535 1.00 40.84 174 ILE A CA 1
ATOM 1395 C C . ILE A 1 174 ? 18.732 -20.888 -28.472 1.00 40.84 174 ILE A C 1
ATOM 1397 O O . ILE A 1 174 ? 19.812 -21.343 -28.817 1.00 40.84 174 ILE A O 1
ATOM 1401 N N . MET A 1 175 ? 17.755 -21.656 -27.988 1.00 33.62 175 MET A N 1
ATOM 1402 C CA . MET A 1 175 ? 17.301 -22.913 -28.601 1.00 33.62 175 MET A CA 1
ATOM 1403 C C . MET A 1 175 ? 16.262 -23.607 -27.706 1.00 33.62 175 MET A C 1
ATOM 1405 O O . MET A 1 175 ? 16.593 -24.094 -26.630 1.00 33.62 175 MET A O 1
ATOM 1409 N N . ARG A 1 176 ? 15.062 -23.736 -28.291 1.00 33.53 176 ARG A N 1
ATOM 1410 C CA . ARG A 1 176 ? 13.903 -24.580 -27.940 1.00 33.53 176 ARG A CA 1
ATOM 1411 C C . ARG A 1 176 ? 12.954 -24.085 -26.852 1.00 33.53 176 ARG A C 1
ATOM 1413 O O . ARG A 1 176 ? 13.305 -24.107 -25.658 1.00 33.53 176 ARG A O 1
#

Secondary structure (DSSP, 8-state):
-----EEEEEE-HHHHHHHHHHHH----TT--HHHHHHHHHHHHHHHHTTS-----EEEE--SS--HHHHHTTPPEEEES-TTS-HHHHHHHHTT-TT--TTTSPPPPP-TT---S-GGG--EEEEEE-HHHHHHHHHHHHHTT-SHHHHS-HHHHHHHHHHHHHHHH-SSTTS--

Foldseek 3Di:
DDQDWDKDKDFDPVLLVVLVCVVLHPDDPPDDPVVVQVSLVVLLVCLVVVVDADQAWDWHDDPDDDPLCVLVVHTDIGGSHPVDDPVCSHCVSNVNNVDDVVPDDDDDDDPVPPDPPPVPDGMDMDTGHPVCVVVVQVVCVVVVNALPSRPDDPRSVVRVVVVVVVVVCPDPPPDD

Sequence (176 aa):
MAQTNSALWAVNAWKMNKNAQKNVGEMSDKETIHHINLRYVEFANNCLNNEENIKFVLSLEPDRMNERLAAQQGLFLFPCDITASFEKNLAETFESSLIDFSSVKPKSYDRKVTILDKNNLDIVKIIITRNLHAKIINELDKMNINATSLFPGLDGFARSLRKHLRSLEPDCFIMR